Protein AF-A0A935AZI4-F1 (afdb_monomer_lite)

Foldseek 3Di:
DDWPQWDDDDPDTDGVDDDDPPDDDTDDDDDDDDDPPDFAKWKDKDFDDDDPPDDDDPQDDDDDDRPDDPVPDSHDGMDMDMDGHHDDDDDPPPPPPPPPPPPDDDDDDDDDDDDDDDDDDDDDDDPPDPPPDPPPPPPPPPVVVVVVVVVVVVVVVVVVVVVVD

Sequence (165 aa):
MSGTGY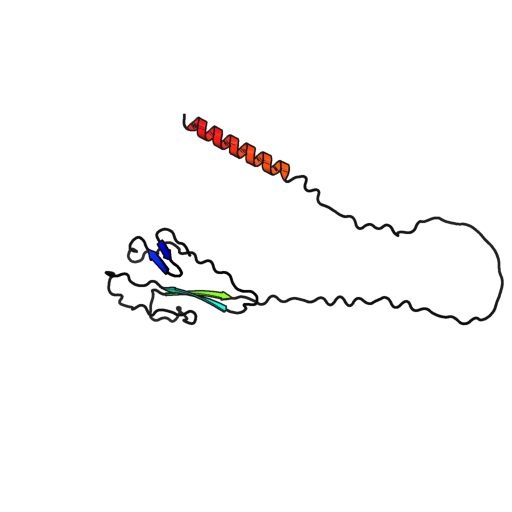ACAGVTCTASAGLASGADGAVISVTATVDVGVTGSLHNVAYVSPASGDWTETNLLAVPVTSTDTSTSSTNNDAQATLTVSPVEVTTTTTTTTTPTTSTTTTAPSRTENGGQSRKGDTASNSADRVLAFTGVASWPIAIVGLVLAALGALMLVARRRRRI

pLDDT: mean 73.72, std 22.51, range [28.91, 96.69]

Secondary structure (DSSP, 8-state):
-EETTEEEETTEEEESSPPPTTPPPPPEE---PPPTT--EEEEEEEE-PPPTTPPPPSS------TT--GGG-S-SSEEEEEEEE---------------------PPP-------------------------------SHHHHHHHHHHHHHHHHHHHHHT--

Radius of gyration: 37.77 Å; chains: 1; bounding box: 90×46×104 Å

Structure (mmCIF, N/CA/C/O backbone):
data_AF-A0A935AZI4-F1
#
_entry.id   AF-A0A935AZI4-F1
#
loop_
_atom_site.group_PDB
_atom_site.id
_atom_site.type_symbol
_atom_site.label_atom_id
_atom_site.label_alt_id
_atom_site.label_comp_id
_atom_site.label_asym_id
_atom_site.label_entity_id
_atom_site.label_seq_id
_atom_site.pdbx_PDB_ins_code
_atom_site.Cartn_x
_atom_site.Cartn_y
_atom_site.Cartn_z
_atom_site.occupancy
_atom_site.B_iso_or_equiv
_atom_site.auth_seq_id
_atom_site.auth_comp_id
_atom_site.auth_asym_id
_atom_site.auth_atom_id
_atom_site.pdbx_PDB_model_num
ATOM 1 N N . MET A 1 1 ? -8.481 -1.318 -3.407 1.00 91.00 1 MET A N 1
ATOM 2 C CA . MET A 1 1 ? -7.443 -0.321 -3.745 1.00 91.00 1 MET A CA 1
ATOM 3 C C . MET A 1 1 ? -7.545 0.033 -5.212 1.00 91.00 1 MET A C 1
ATOM 5 O O . MET A 1 1 ? -8.037 -0.784 -5.986 1.00 91.00 1 MET A O 1
ATOM 9 N N . SER A 1 2 ? -7.125 1.233 -5.584 1.00 94.81 2 SER A N 1
ATOM 10 C CA . SER A 1 2 ? -7.171 1.704 -6.970 1.00 94.81 2 SER A CA 1
ATOM 11 C C . SER A 1 2 ? -6.108 2.764 -7.206 1.00 94.81 2 SER A C 1
ATOM 13 O O . SER A 1 2 ? -5.859 3.579 -6.321 1.00 94.81 2 SER A O 1
ATOM 15 N N . GLY A 1 3 ? -5.546 2.805 -8.408 1.00 95.31 3 GLY A N 1
ATOM 16 C CA . GLY A 1 3 ? -4.636 3.858 -8.843 1.00 95.31 3 GLY A CA 1
ATOM 17 C C . GLY A 1 3 ? -4.647 3.960 -10.362 1.00 95.31 3 GLY A C 1
ATOM 18 O O . GLY A 1 3 ? -4.757 2.949 -11.058 1.00 95.31 3 GLY A O 1
ATOM 19 N N . THR A 1 4 ? -4.559 5.177 -10.891 1.00 96.19 4 THR A N 1
ATOM 20 C CA . THR A 1 4 ? -4.501 5.393 -12.342 1.00 96.19 4 THR A CA 1
ATOM 21 C C . THR A 1 4 ? -3.256 4.725 -12.915 1.00 96.19 4 THR A C 1
ATOM 23 O O . THR A 1 4 ? -2.160 4.936 -12.412 1.00 96.19 4 THR A O 1
ATOM 26 N N . GLY A 1 5 ? -3.415 3.930 -13.976 1.00 95.88 5 GLY A N 1
ATOM 27 C CA . GLY A 1 5 ? -2.298 3.210 -14.594 1.00 95.88 5 GLY A CA 1
ATOM 28 C C . GLY A 1 5 ? -1.889 1.924 -13.868 1.00 95.88 5 GLY A C 1
ATOM 29 O O . GLY A 1 5 ? -0.914 1.300 -14.281 1.00 95.88 5 GLY A O 1
ATOM 30 N N . TYR A 1 6 ? -2.636 1.487 -12.849 1.00 96.44 6 TYR A N 1
ATOM 31 C CA . TYR A 1 6 ? -2.403 0.220 -12.155 1.00 96.44 6 TYR A CA 1
ATOM 32 C C . TYR A 1 6 ? -3.527 -0.786 -12.402 1.00 96.44 6 TYR A C 1
ATOM 34 O O . TYR A 1 6 ? -4.710 -0.445 -12.359 1.00 96.44 6 TYR A O 1
ATOM 42 N N . ALA A 1 7 ? -3.150 -2.048 -12.585 1.00 96.62 7 ALA A N 1
ATOM 43 C CA . ALA A 1 7 ? -4.054 -3.183 -12.467 1.00 96.62 7 ALA A CA 1
ATOM 44 C C . ALA A 1 7 ? -3.982 -3.710 -11.029 1.00 96.62 7 ALA A C 1
ATOM 46 O O . ALA A 1 7 ? -2.959 -4.255 -10.618 1.00 96.62 7 ALA A O 1
ATOM 47 N N . CYS A 1 8 ? -5.049 -3.519 -10.254 1.00 96.69 8 CYS A N 1
ATOM 48 C CA . CYS A 1 8 ? -5.086 -3.916 -8.848 1.00 96.69 8 CYS A CA 1
ATOM 49 C C . CYS A 1 8 ? -5.932 -5.176 -8.631 1.00 96.69 8 CYS A C 1
ATOM 51 O O . CYS A 1 8 ? -7.089 -5.231 -9.049 1.00 96.69 8 CYS A O 1
ATOM 53 N N . ALA A 1 9 ? -5.368 -6.157 -7.928 1.00 95.75 9 ALA A N 1
ATOM 54 C CA . ALA A 1 9 ? -6.018 -7.395 -7.518 1.00 95.75 9 ALA A CA 1
ATOM 55 C C . ALA A 1 9 ? -5.719 -7.671 -6.035 1.00 95.75 9 ALA A C 1
ATOM 57 O O . ALA A 1 9 ? -4.566 -7.825 -5.634 1.00 95.75 9 ALA A O 1
ATOM 58 N N . GLY A 1 10 ? -6.766 -7.728 -5.205 1.00 92.69 10 GLY A N 1
ATOM 59 C CA . GLY A 1 10 ? -6.615 -7.900 -3.759 1.00 92.69 10 GLY A CA 1
ATOM 60 C C . GLY A 1 10 ? -5.794 -6.770 -3.132 1.00 92.69 10 GLY A C 1
ATOM 61 O O . GLY A 1 10 ? -6.207 -5.608 -3.184 1.00 92.69 10 GLY A O 1
ATOM 62 N N . VAL A 1 11 ? -4.646 -7.129 -2.546 1.00 92.06 11 VAL A N 1
ATOM 63 C CA . VAL A 1 11 ? -3.698 -6.193 -1.919 1.00 92.06 11 VAL A CA 1
ATOM 64 C C . VAL A 1 11 ? -2.510 -5.804 -2.810 1.00 92.06 11 VAL A C 1
ATOM 66 O O . VAL A 1 11 ? -1.585 -5.140 -2.352 1.00 92.06 11 VAL A O 1
ATOM 69 N N . THR A 1 12 ? -2.526 -6.203 -4.081 1.00 94.94 12 THR A N 1
ATOM 70 C CA . THR A 1 12 ? -1.428 -5.969 -5.023 1.00 94.94 12 THR A CA 1
ATOM 71 C C . THR A 1 12 ? -1.898 -5.094 -6.179 1.00 94.94 12 THR A C 1
ATOM 73 O O . THR A 1 12 ? -2.953 -5.340 -6.760 1.00 94.94 12 THR A O 1
ATOM 76 N N . CYS A 1 13 ? -1.100 -4.093 -6.548 1.00 95.94 13 CYS A N 1
ATOM 77 C CA . CYS A 1 13 ? -1.291 -3.280 -7.748 1.00 95.94 13 CYS A CA 1
ATOM 78 C C . CYS A 1 13 ? -0.050 -3.381 -8.637 1.00 95.94 13 CYS A C 1
ATOM 80 O O . CYS A 1 13 ? 1.054 -3.081 -8.191 1.00 95.94 13 CYS A O 1
ATOM 82 N N . THR A 1 14 ? -0.232 -3.755 -9.900 1.00 95.06 14 THR A N 1
ATOM 83 C CA . THR A 1 14 ? 0.845 -3.814 -10.896 1.00 95.06 14 THR A CA 1
ATOM 84 C C . THR A 1 14 ? 0.755 -2.603 -11.815 1.00 95.06 14 THR A C 1
ATOM 86 O O . THR A 1 14 ? -0.307 -2.332 -12.379 1.00 95.06 14 THR A O 1
ATOM 89 N N . ALA A 1 15 ? 1.853 -1.859 -11.959 1.00 94.06 15 ALA A N 1
ATOM 90 C CA . ALA A 1 15 ? 1.916 -0.731 -12.882 1.00 94.06 15 ALA A CA 1
ATOM 91 C C . ALA A 1 15 ? 1.815 -1.221 -14.334 1.00 94.06 15 ALA A C 1
ATOM 93 O O . ALA A 1 15 ? 2.441 -2.207 -14.715 1.00 94.06 15 ALA A O 1
ATOM 94 N N . SER A 1 16 ? 1.039 -0.520 -15.157 1.00 91.88 16 SER A N 1
ATOM 95 C CA . SER A 1 16 ? 0.864 -0.859 -16.580 1.00 91.88 16 SER A CA 1
ATOM 96 C C . SER A 1 16 ? 2.037 -0.389 -17.448 1.00 91.88 16 SER A C 1
ATOM 98 O O . SER A 1 16 ? 2.141 -0.773 -18.609 1.00 91.88 16 SER A O 1
ATOM 100 N N . ALA A 1 17 ? 2.898 0.470 -16.900 1.00 89.44 17 ALA A N 1
ATOM 101 C CA . ALA A 1 17 ? 4.092 0.999 -17.540 1.00 89.44 17 ALA A CA 1
ATOM 102 C C . ALA A 1 17 ? 5.237 1.059 -16.521 1.00 89.44 17 ALA A C 1
ATOM 104 O O . ALA A 1 17 ? 4.993 1.178 -15.319 1.00 89.44 17 ALA A O 1
ATOM 105 N N . GLY A 1 18 ? 6.476 0.991 -17.014 1.00 87.00 18 GLY A N 1
ATOM 106 C CA . GLY A 1 18 ? 7.667 1.132 -16.180 1.00 87.00 18 GLY A CA 1
ATOM 107 C C . GLY A 1 18 ? 7.768 2.527 -15.562 1.00 87.00 18 GLY A C 1
ATOM 108 O O . GLY A 1 18 ? 7.383 3.523 -16.181 1.00 87.00 18 GLY A O 1
ATOM 109 N N . LEU A 1 19 ? 8.300 2.590 -14.343 1.00 85.94 19 LEU A N 1
ATOM 110 C CA . LEU A 1 19 ? 8.561 3.843 -13.649 1.00 85.94 19 LEU A CA 1
ATOM 111 C C . LEU A 1 19 ? 9.936 4.377 -14.063 1.00 85.94 19 LEU A C 1
ATOM 113 O O . LEU A 1 19 ? 10.936 3.665 -13.998 1.00 85.94 19 LEU A O 1
ATOM 117 N N . ALA A 1 20 ? 9.991 5.627 -14.519 1.00 86.31 20 ALA A N 1
ATOM 118 C CA . ALA A 1 20 ? 11.260 6.254 -14.865 1.00 86.31 20 ALA A CA 1
ATOM 119 C C . ALA A 1 20 ? 12.120 6.477 -13.609 1.00 86.31 20 ALA A C 1
ATOM 121 O O . ALA A 1 20 ? 11.603 6.724 -12.522 1.00 86.31 20 ALA A O 1
ATOM 122 N N . SER A 1 21 ? 13.444 6.436 -13.772 1.00 83.94 21 SER A N 1
ATOM 123 C CA . SER A 1 21 ? 14.385 6.678 -12.673 1.00 83.94 21 SER A CA 1
ATOM 124 C C . SER A 1 21 ? 14.121 8.026 -11.995 1.00 83.94 21 SER A C 1
ATOM 126 O O . SER A 1 21 ? 14.111 9.061 -12.660 1.00 83.94 21 SER A O 1
ATOM 128 N N . GLY A 1 22 ? 13.958 8.010 -10.670 1.00 84.50 22 GLY A N 1
ATOM 129 C CA . GLY A 1 22 ? 13.731 9.206 -9.851 1.00 84.50 22 GLY A CA 1
ATOM 130 C C . GLY A 1 22 ? 12.345 9.843 -9.998 1.00 84.50 22 GLY A C 1
ATOM 131 O O . GLY A 1 22 ? 12.137 10.929 -9.465 1.00 84.50 22 GLY A O 1
ATOM 132 N N . ALA A 1 23 ? 11.419 9.207 -10.721 1.00 90.31 23 ALA A N 1
ATOM 133 C CA . ALA A 1 23 ? 10.038 9.659 -10.824 1.00 90.31 23 ALA A CA 1
ATOM 134 C C . ALA A 1 23 ? 9.148 8.956 -9.794 1.00 90.31 23 ALA A C 1
ATOM 136 O O . ALA A 1 23 ? 9.344 7.779 -9.493 1.00 90.31 23 ALA A O 1
ATOM 137 N N . ASP A 1 24 ? 8.122 9.663 -9.328 1.00 90.31 24 ASP A N 1
ATOM 138 C CA . ASP A 1 24 ? 7.074 9.078 -8.498 1.00 90.31 24 ASP A CA 1
ATOM 139 C C . ASP A 1 24 ? 6.051 8.329 -9.360 1.00 90.31 24 ASP A C 1
ATOM 141 O O . ASP A 1 24 ? 5.661 8.777 -10.446 1.00 90.31 24 ASP A O 1
ATOM 145 N N . GLY A 1 25 ? 5.589 7.181 -8.863 1.00 90.12 25 GLY A N 1
ATOM 146 C CA . GLY A 1 25 ? 4.443 6.479 -9.434 1.00 90.12 25 GLY A CA 1
ATOM 147 C C . GLY A 1 25 ? 3.141 7.254 -9.225 1.00 90.12 25 GLY A C 1
ATOM 148 O O . GLY A 1 25 ? 3.039 8.122 -8.357 1.00 90.12 25 GLY A O 1
ATOM 149 N N . ALA A 1 26 ? 2.107 6.929 -10.003 1.00 93.00 26 ALA A N 1
ATOM 150 C CA . ALA A 1 26 ? 0.785 7.491 -9.743 1.00 93.00 26 ALA A CA 1
ATOM 151 C C . ALA A 1 26 ? 0.242 6.997 -8.387 1.00 93.00 26 ALA A C 1
ATOM 153 O O . ALA A 1 26 ? 0.512 5.879 -7.951 1.00 93.00 26 ALA A O 1
ATOM 154 N N . VAL A 1 27 ? -0.542 7.839 -7.711 1.00 94.19 27 VAL A N 1
ATOM 155 C CA . VAL A 1 27 ? -1.040 7.542 -6.360 1.00 94.19 27 VAL A CA 1
ATOM 156 C C . VAL A 1 27 ? -1.952 6.311 -6.367 1.00 94.19 27 VAL A C 1
ATOM 158 O O . VAL A 1 27 ? -2.913 6.237 -7.138 1.00 94.19 27 VAL A O 1
ATOM 161 N N . ILE A 1 28 ? -1.690 5.378 -5.448 1.00 94.75 28 ILE A N 1
ATOM 162 C CA . ILE A 1 28 ? -2.578 4.258 -5.125 1.00 94.75 28 ILE A CA 1
ATOM 163 C C . ILE A 1 28 ? -3.371 4.616 -3.866 1.00 94.75 28 ILE A C 1
ATOM 165 O O . ILE A 1 28 ? -2.805 4.923 -2.820 1.00 94.75 28 ILE A O 1
ATOM 169 N N . SER A 1 29 ? -4.698 4.556 -3.952 1.00 94.19 29 SER A N 1
ATOM 170 C CA . SER A 1 29 ? -5.601 4.768 -2.821 1.00 94.19 29 SER A CA 1
ATOM 171 C C . SER A 1 29 ? -6.056 3.441 -2.218 1.00 94.19 29 SER A C 1
ATOM 173 O O . SER A 1 29 ? -6.557 2.548 -2.915 1.00 94.19 29 SER A O 1
ATOM 175 N N . VAL A 1 30 ? -5.922 3.335 -0.897 1.00 92.44 30 VAL A N 1
ATOM 176 C CA . VAL A 1 30 ? -6.429 2.229 -0.083 1.00 92.44 30 VAL A CA 1
ATOM 177 C C . VAL A 1 30 ? -7.543 2.763 0.808 1.00 92.44 30 VAL A C 1
ATOM 179 O O . VAL A 1 30 ? -7.393 3.790 1.462 1.00 92.44 30 VAL A O 1
ATOM 182 N N . THR A 1 31 ? -8.668 2.059 0.830 1.00 92.31 31 THR A N 1
ATOM 183 C CA . THR A 1 31 ? -9.778 2.332 1.743 1.00 92.31 31 THR A CA 1
ATOM 184 C C . THR A 1 31 ? -10.029 1.064 2.534 1.00 92.31 31 THR A C 1
ATOM 186 O O . THR A 1 31 ? -10.208 -0.000 1.941 1.00 92.31 31 THR A O 1
ATOM 189 N N . ALA A 1 32 ? -10.017 1.190 3.855 1.00 90.50 32 ALA A N 1
ATOM 190 C CA . ALA A 1 32 ? -10.279 0.110 4.790 1.00 90.50 32 ALA A CA 1
ATOM 191 C C . ALA A 1 32 ? -11.342 0.557 5.797 1.00 90.50 32 ALA A C 1
ATOM 193 O O . ALA A 1 32 ? -11.446 1.742 6.120 1.00 90.50 32 ALA A O 1
ATOM 194 N N . THR A 1 33 ? -12.124 -0.400 6.282 1.00 93.81 33 THR A N 1
ATOM 195 C CA . THR A 1 33 ? -13.065 -0.194 7.381 1.00 93.81 33 THR A CA 1
ATOM 196 C C . THR A 1 33 ? -12.387 -0.627 8.671 1.00 93.81 33 THR A C 1
ATOM 198 O O . THR A 1 33 ? -11.824 -1.715 8.733 1.00 93.81 33 THR A O 1
ATOM 201 N N . VAL A 1 34 ? -12.418 0.239 9.681 1.00 92.81 34 VAL A N 1
ATOM 202 C CA . VAL A 1 34 ? -11.951 -0.094 11.029 1.00 92.81 34 VAL A CA 1
ATOM 203 C C . VAL A 1 34 ? -13.120 -0.697 11.800 1.00 92.81 34 VAL A C 1
ATOM 205 O O . VAL A 1 34 ? -14.203 -0.110 11.827 1.00 92.81 34 VAL A O 1
ATOM 208 N N . ASP A 1 35 ? -12.902 -1.861 12.407 1.00 92.88 35 ASP A N 1
ATOM 209 C CA . ASP A 1 35 ? -13.929 -2.551 13.185 1.00 92.88 35 ASP A CA 1
ATOM 210 C C . ASP A 1 35 ? -14.288 -1.800 14.475 1.00 92.88 35 ASP A C 1
ATOM 212 O O . ASP A 1 35 ? -13.505 -1.026 15.036 1.00 92.88 35 ASP A O 1
ATOM 216 N N . VAL A 1 36 ? -15.504 -2.044 14.966 1.00 90.94 36 VAL A N 1
ATOM 217 C CA . VAL A 1 36 ? -15.996 -1.440 16.207 1.00 90.94 36 VAL A CA 1
ATOM 218 C C . VAL A 1 36 ? -15.114 -1.824 17.398 1.00 90.94 36 VAL A C 1
ATOM 220 O O . VAL A 1 36 ? -14.726 -2.978 17.561 1.00 90.94 36 VAL A O 1
ATOM 223 N N . GLY A 1 37 ? -14.817 -0.847 18.258 1.00 89.88 37 GLY A N 1
ATOM 224 C CA . GLY A 1 37 ? -14.040 -1.062 19.482 1.00 89.88 37 GLY A CA 1
ATOM 225 C C . GLY A 1 37 ? -12.525 -1.142 19.280 1.00 89.88 37 GLY A C 1
ATOM 226 O O . GLY A 1 37 ? -11.803 -1.272 20.265 1.00 89.88 37 GLY A O 1
ATOM 227 N N . VAL A 1 38 ? -12.026 -1.026 18.046 1.00 93.44 38 VAL A N 1
ATOM 228 C CA . VAL A 1 38 ? -10.589 -0.886 17.797 1.00 93.44 38 VAL A CA 1
ATOM 229 C C . VAL A 1 38 ? -10.095 0.436 18.386 1.00 93.44 38 VAL A C 1
ATOM 231 O O . VAL A 1 38 ? -10.633 1.503 18.100 1.00 93.44 38 VAL A O 1
ATOM 234 N N . THR A 1 39 ? -9.044 0.355 19.196 1.00 95.38 39 THR A N 1
ATOM 235 C CA . THR A 1 39 ? -8.332 1.499 19.778 1.00 95.38 39 THR A CA 1
ATOM 236 C C . THR A 1 39 ? -6.829 1.280 19.660 1.00 95.38 39 THR A C 1
ATOM 238 O O . THR A 1 39 ? -6.379 0.135 19.614 1.00 95.38 39 THR A O 1
ATOM 241 N N . GLY A 1 40 ? -6.046 2.355 19.679 1.00 94.25 40 GLY A N 1
ATOM 242 C CA . GLY A 1 40 ? -4.588 2.299 19.551 1.00 94.25 40 GLY A CA 1
ATOM 243 C C . GLY A 1 40 ? -4.107 2.549 18.122 1.00 94.25 40 GLY A C 1
ATOM 244 O O . GLY A 1 40 ? -4.801 3.188 17.332 1.00 94.25 40 GLY A O 1
ATOM 245 N N . SER A 1 41 ? -2.894 2.094 17.807 1.00 93.94 41 SER A N 1
ATOM 246 C CA . SER A 1 41 ? -2.243 2.347 16.517 1.00 93.94 41 SER A CA 1
ATOM 247 C C . SER A 1 41 ? -2.530 1.241 15.506 1.00 93.94 41 SER A C 1
ATOM 249 O O . SER A 1 41 ? -2.300 0.062 15.769 1.00 93.94 41 SER A O 1
ATOM 251 N N . LEU A 1 42 ? -2.981 1.640 14.323 1.00 93.69 42 LEU A N 1
ATOM 252 C CA . LEU A 1 42 ? -3.137 0.793 13.149 1.00 93.69 42 LEU A CA 1
ATOM 253 C C . LEU A 1 42 ? -2.048 1.145 12.139 1.00 93.69 42 LEU A C 1
ATOM 255 O O . LEU A 1 42 ? -1.832 2.321 11.846 1.00 93.69 42 LEU A O 1
ATOM 259 N N . HIS A 1 43 ? -1.394 0.127 11.590 1.00 93.75 43 HIS A N 1
ATOM 260 C CA . HIS A 1 43 ? -0.299 0.283 10.639 1.00 93.75 43 HIS A CA 1
ATOM 261 C C . HIS A 1 43 ? -0.722 -0.212 9.260 1.00 93.75 43 HIS A C 1
ATOM 263 O O . HIS A 1 43 ? -1.136 -1.362 9.104 1.00 93.75 43 HIS A O 1
ATOM 269 N N . ASN A 1 44 ? -0.593 0.653 8.258 1.00 93.12 44 ASN A N 1
ATOM 270 C CA . ASN A 1 44 ? -0.632 0.253 6.860 1.00 93.12 44 ASN A CA 1
ATOM 271 C C . ASN A 1 44 ? 0.793 0.295 6.313 1.00 93.12 44 ASN A C 1
ATOM 273 O O . ASN A 1 44 ? 1.417 1.355 6.315 1.00 93.12 44 ASN A O 1
ATOM 277 N N . VAL A 1 45 ? 1.284 -0.848 5.846 1.00 95.12 45 VAL A N 1
ATOM 278 C CA . VAL A 1 45 ? 2.606 -0.986 5.231 1.00 95.12 45 VAL A CA 1
ATOM 279 C C . VAL A 1 45 ? 2.439 -1.277 3.747 1.00 95.12 45 VAL A C 1
ATOM 281 O O . VAL A 1 45 ? 1.534 -2.010 3.344 1.00 95.12 45 VAL A O 1
ATOM 284 N N . ALA A 1 46 ? 3.303 -0.694 2.929 1.00 95.12 46 ALA A N 1
ATOM 285 C CA . ALA A 1 46 ? 3.355 -0.937 1.498 1.00 95.12 46 ALA A CA 1
ATOM 286 C C . ALA A 1 46 ? 4.811 -1.047 1.052 1.00 95.12 46 ALA A C 1
ATOM 288 O O . ALA A 1 46 ? 5.701 -0.452 1.655 1.00 95.12 46 AL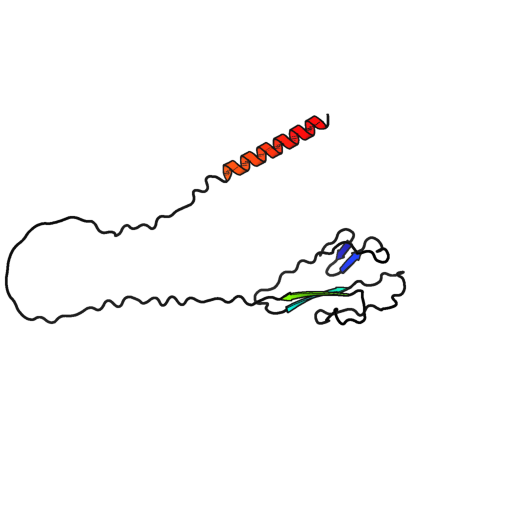A A O 1
ATOM 289 N N . TYR A 1 47 ? 5.039 -1.799 -0.018 1.00 95.06 47 TYR A N 1
ATOM 290 C CA . TYR A 1 47 ? 6.341 -1.898 -0.657 1.00 95.06 47 TYR A CA 1
ATOM 291 C C . TYR A 1 47 ? 6.185 -2.035 -2.171 1.00 95.06 47 TYR A C 1
ATOM 293 O O . TYR A 1 47 ? 5.121 -2.421 -2.669 1.00 95.06 47 TYR A O 1
ATOM 301 N N . VAL A 1 48 ? 7.253 -1.731 -2.899 1.00 92.88 48 VAL A N 1
ATOM 302 C CA . VAL A 1 48 ? 7.367 -1.945 -4.341 1.00 92.88 48 VAL A CA 1
ATOM 303 C C . VAL A 1 48 ? 8.306 -3.120 -4.569 1.00 92.88 48 VAL A C 1
ATOM 305 O O . VAL A 1 48 ? 9.461 -3.086 -4.163 1.00 92.88 48 VAL A O 1
ATOM 308 N N . SER A 1 49 ? 7.808 -4.179 -5.205 1.00 92.12 49 SER A N 1
ATOM 309 C CA . SER A 1 49 ? 8.646 -5.297 -5.641 1.00 92.12 49 SER A CA 1
ATOM 310 C C . SER A 1 49 ? 9.213 -5.047 -7.035 1.00 92.12 49 SER A C 1
ATOM 312 O O . SER A 1 49 ? 8.428 -4.671 -7.914 1.00 92.12 49 SER A O 1
ATOM 314 N N . PRO A 1 50 ? 10.497 -5.360 -7.280 1.00 88.69 50 PRO A N 1
ATOM 315 C CA . PRO A 1 50 ? 11.051 -5.394 -8.628 1.00 88.69 50 PRO A CA 1
ATOM 316 C C . PRO A 1 50 ? 10.244 -6.309 -9.550 1.00 88.69 50 PRO A C 1
ATOM 318 O O . PRO A 1 50 ? 9.829 -7.409 -9.163 1.00 88.69 50 PRO A O 1
ATOM 321 N N . ALA A 1 51 ? 10.041 -5.869 -10.784 1.00 88.00 51 ALA A N 1
ATOM 322 C CA . ALA A 1 51 ? 9.526 -6.701 -11.854 1.00 88.00 51 ALA A CA 1
ATOM 323 C C . ALA A 1 51 ? 10.636 -7.587 -12.443 1.00 88.00 51 ALA A C 1
ATOM 325 O O . ALA A 1 51 ? 11.836 -7.354 -12.285 1.00 88.00 51 ALA A O 1
ATOM 326 N N . SER A 1 52 ? 10.234 -8.628 -13.173 1.00 87.00 52 SER A N 1
ATOM 327 C CA . SER A 1 52 ? 11.191 -9.415 -13.950 1.00 87.00 52 SER A CA 1
ATOM 328 C C . SER A 1 52 ? 11.825 -8.544 -15.038 1.00 87.00 52 SER A C 1
ATOM 330 O O . SER A 1 52 ? 11.113 -7.918 -15.820 1.00 87.00 52 SER A O 1
ATOM 332 N N . GLY A 1 53 ? 13.157 -8.534 -15.097 1.00 85.69 53 GLY A N 1
ATOM 333 C CA . GLY A 1 53 ? 13.912 -7.719 -16.050 1.00 85.69 53 GLY A CA 1
ATOM 334 C C . GLY A 1 53 ? 14.234 -6.306 -15.561 1.00 85.69 53 GLY A C 1
ATOM 335 O O . GLY A 1 53 ? 14.911 -5.580 -16.289 1.00 85.69 53 GLY A O 1
ATOM 336 N N . ASP A 1 54 ? 13.814 -5.934 -14.347 1.00 87.81 54 ASP A N 1
ATOM 337 C CA . ASP A 1 54 ? 14.318 -4.728 -13.696 1.00 87.81 54 ASP A CA 1
ATOM 338 C C . ASP A 1 54 ? 15.815 -4.855 -13.391 1.00 87.81 54 ASP A C 1
ATOM 340 O O . ASP A 1 54 ? 16.384 -5.948 -13.289 1.00 87.81 54 ASP A O 1
ATOM 344 N N . TRP A 1 55 ? 16.463 -3.701 -13.245 1.00 87.19 55 TRP A N 1
ATOM 345 C CA . TRP A 1 55 ? 17.851 -3.636 -12.812 1.00 87.19 55 TRP A CA 1
ATOM 346 C C . TRP A 1 55 ? 17.997 -4.215 -11.408 1.00 87.19 55 TRP A C 1
ATOM 348 O O . TRP A 1 55 ? 17.151 -3.996 -10.544 1.00 87.19 55 TRP A O 1
ATOM 358 N N . THR A 1 56 ? 19.104 -4.919 -11.167 1.00 88.94 56 THR A N 1
ATOM 359 C CA . THR A 1 56 ? 19.428 -5.419 -9.830 1.00 88.94 56 THR A CA 1
ATOM 360 C C . THR A 1 56 ? 19.509 -4.253 -8.850 1.00 88.94 56 THR A C 1
ATOM 362 O O . THR A 1 56 ? 20.370 -3.382 -8.986 1.00 88.94 56 THR A O 1
ATOM 365 N N . GLU A 1 57 ? 18.630 -4.251 -7.851 1.00 87.75 57 GLU A N 1
ATOM 366 C CA . GLU A 1 57 ? 18.674 -3.272 -6.771 1.00 87.75 57 GLU A CA 1
ATOM 367 C C . GLU A 1 57 ? 19.971 -3.437 -5.964 1.00 87.75 57 GLU A C 1
ATOM 369 O O . GLU A 1 57 ? 20.323 -4.536 -5.534 1.00 87.75 57 GLU A O 1
ATOM 374 N N . THR A 1 58 ? 20.678 -2.332 -5.714 1.00 89.31 58 THR A N 1
ATOM 375 C CA . THR A 1 58 ? 21.819 -2.320 -4.780 1.00 89.31 58 THR A CA 1
ATOM 376 C C . THR A 1 58 ? 21.356 -2.544 -3.341 1.00 89.31 58 THR A C 1
ATOM 378 O O . THR A 1 58 ? 22.081 -3.113 -2.529 1.00 89.31 58 THR A O 1
ATOM 381 N N . ASN A 1 59 ? 20.145 -2.081 -3.029 1.00 88.75 59 ASN A N 1
ATOM 382 C CA . ASN A 1 59 ? 19.517 -2.204 -1.728 1.00 88.75 59 ASN A CA 1
ATOM 383 C C . ASN A 1 59 ? 18.286 -3.102 -1.850 1.00 88.75 59 ASN A C 1
ATOM 385 O O . ASN A 1 59 ? 17.235 -2.648 -2.286 1.00 88.75 59 ASN A O 1
ATOM 389 N N . LEU A 1 60 ? 18.452 -4.385 -1.531 1.00 91.69 60 LEU A N 1
ATOM 390 C CA . LEU A 1 60 ? 17.424 -5.393 -1.773 1.00 91.69 60 LEU A CA 1
ATOM 391 C C . LEU A 1 60 ? 16.163 -5.132 -0.942 1.00 91.69 60 LEU A C 1
ATOM 393 O O . LEU A 1 60 ? 16.240 -4.792 0.241 1.00 91.69 60 LEU A O 1
ATOM 397 N N . LEU A 1 61 ? 15.002 -5.373 -1.551 1.00 93.19 61 LEU A N 1
ATOM 398 C CA . LEU A 1 61 ? 13.722 -5.424 -0.848 1.00 93.19 61 LEU A CA 1
ATOM 399 C C . LEU A 1 61 ? 13.750 -6.432 0.315 1.00 93.19 61 LEU A C 1
ATOM 401 O O . LEU A 1 61 ? 13.896 -7.640 0.111 1.00 93.19 61 LEU A O 1
ATOM 405 N N . ALA A 1 62 ? 13.494 -5.940 1.525 1.00 93.62 62 ALA A N 1
ATOM 406 C CA . ALA A 1 62 ? 13.069 -6.752 2.658 1.00 93.62 62 ALA A CA 1
ATOM 407 C C . ALA A 1 62 ? 11.556 -6.572 2.830 1.00 93.62 62 ALA A C 1
ATOM 409 O O . ALA A 1 62 ? 11.105 -5.487 3.174 1.00 93.62 62 ALA A O 1
ATOM 410 N N . VAL A 1 63 ? 10.765 -7.615 2.562 1.00 94.56 63 VAL A N 1
ATOM 411 C CA . VAL A 1 63 ? 9.296 -7.505 2.562 1.00 94.56 63 VAL A CA 1
ATOM 412 C C . VAL A 1 63 ? 8.777 -7.221 3.983 1.00 94.56 63 VAL A C 1
ATOM 414 O O . VAL A 1 63 ? 8.953 -8.073 4.861 1.00 94.56 63 VAL A O 1
ATOM 417 N N . PRO A 1 64 ? 8.125 -6.068 4.229 1.00 95.31 64 PRO A N 1
ATOM 418 C CA . PRO A 1 64 ? 7.604 -5.728 5.546 1.00 95.31 64 PRO A CA 1
ATOM 419 C C . PRO A 1 64 ? 6.333 -6.518 5.878 1.00 95.31 64 PRO A C 1
ATOM 421 O O . PRO A 1 64 ? 5.539 -6.878 5.006 1.00 95.31 64 PRO A O 1
ATOM 424 N N . VAL A 1 65 ? 6.108 -6.732 7.173 1.00 93.38 65 VAL A N 1
ATOM 425 C CA . VAL A 1 65 ? 4.822 -7.168 7.736 1.00 93.38 65 VAL A CA 1
ATOM 426 C C . VAL A 1 65 ? 4.166 -5.998 8.471 1.00 93.38 65 VAL A C 1
ATOM 428 O O . VAL A 1 65 ? 4.784 -4.957 8.671 1.00 93.38 65 VAL A O 1
ATOM 431 N N . THR A 1 66 ? 2.921 -6.147 8.925 1.00 91.69 66 THR A N 1
ATOM 432 C CA . THR A 1 66 ? 2.173 -5.062 9.596 1.00 91.69 66 THR A CA 1
ATOM 433 C C . THR A 1 66 ? 2.793 -4.578 10.912 1.00 91.69 66 THR A C 1
ATOM 435 O O . THR A 1 66 ? 2.367 -3.555 11.435 1.00 91.69 66 THR A O 1
ATOM 438 N N . SER A 1 67 ? 3.772 -5.300 11.463 1.00 92.06 67 SER A N 1
ATOM 439 C CA . SER A 1 67 ? 4.548 -4.895 12.642 1.00 92.06 67 SER A CA 1
ATOM 440 C C . SER A 1 67 ? 5.928 -4.310 12.311 1.00 92.06 67 SER A C 1
ATOM 442 O O . SER A 1 67 ? 6.679 -3.999 13.233 1.00 92.06 67 SER A O 1
ATOM 444 N N . THR A 1 68 ? 6.310 -4.222 11.034 1.00 94.69 68 THR A N 1
ATOM 445 C CA . THR A 1 68 ? 7.600 -3.661 10.612 1.00 94.69 68 THR A CA 1
ATOM 446 C C . THR A 1 68 ? 7.560 -2.138 10.679 1.00 94.69 68 THR A C 1
ATOM 448 O O . THR A 1 68 ? 6.669 -1.534 10.094 1.00 94.69 68 THR A O 1
ATOM 451 N N . ASP A 1 69 ? 8.554 -1.525 11.332 1.00 95.00 69 ASP A N 1
ATOM 452 C CA . ASP A 1 69 ? 8.796 -0.081 11.2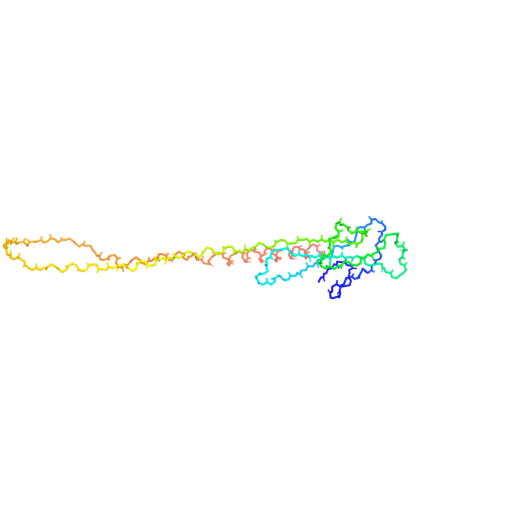66 1.00 95.00 69 ASP A CA 1
ATOM 453 C C . ASP A 1 69 ? 9.671 0.257 10.051 1.00 95.00 69 ASP A C 1
ATOM 455 O O . ASP A 1 69 ? 10.903 0.163 10.106 1.00 95.00 69 ASP A O 1
ATOM 459 N N . THR A 1 70 ? 9.038 0.669 8.951 1.00 95.62 70 THR A N 1
ATOM 460 C CA . THR A 1 70 ? 9.751 0.956 7.693 1.00 95.62 70 THR A CA 1
ATOM 461 C C . THR A 1 70 ? 10.622 2.213 7.768 1.00 95.62 70 THR A C 1
ATOM 463 O O . THR A 1 70 ? 11.426 2.446 6.878 1.00 95.62 70 THR A O 1
ATOM 466 N N . SER A 1 71 ? 10.523 3.036 8.821 1.00 93.69 71 SER A N 1
ATOM 467 C CA . SER A 1 71 ? 11.445 4.173 8.999 1.00 93.69 71 SER A CA 1
ATOM 468 C C . SER A 1 71 ? 12.861 3.739 9.394 1.00 93.69 71 SER A C 1
ATOM 470 O O . SER A 1 71 ? 13.805 4.526 9.318 1.00 93.69 71 SER A O 1
ATOM 472 N N . THR A 1 72 ? 13.001 2.478 9.804 1.00 93.50 72 THR A N 1
ATOM 473 C CA . THR A 1 72 ? 14.260 1.857 10.224 1.00 93.50 72 THR A CA 1
ATOM 474 C C . THR A 1 72 ? 14.701 0.735 9.286 1.00 93.50 72 THR A C 1
ATOM 476 O O . THR A 1 72 ? 15.700 0.066 9.564 1.00 93.50 72 THR A O 1
ATOM 479 N N . SER A 1 73 ? 13.957 0.496 8.198 1.00 90.62 73 SER A N 1
ATOM 480 C CA . 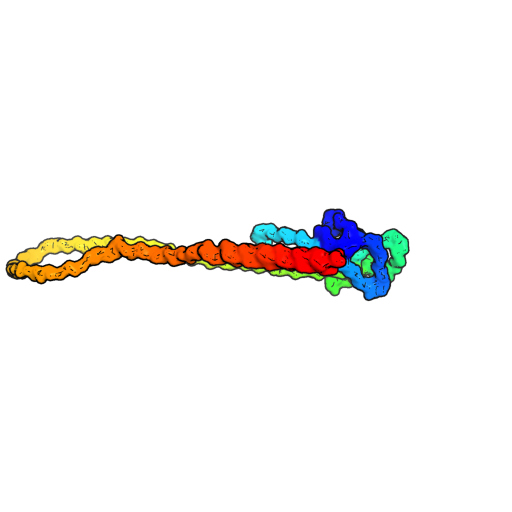SER A 1 73 ? 14.281 -0.562 7.247 1.00 90.62 73 SER A CA 1
ATOM 481 C C . SER A 1 73 ? 15.618 -0.263 6.567 1.00 90.62 73 SER A C 1
ATOM 483 O O . SER A 1 73 ? 16.026 0.884 6.378 1.00 90.62 73 SER A O 1
ATOM 485 N N . SER A 1 74 ? 16.344 -1.325 6.215 1.00 89.88 74 SER A N 1
ATOM 486 C CA . SER A 1 74 ? 17.555 -1.173 5.414 1.00 89.88 74 SER A CA 1
ATOM 487 C C . SER A 1 74 ? 17.238 -0.873 3.956 1.00 89.88 74 SER A C 1
ATOM 489 O O . SER A 1 74 ? 18.143 -0.418 3.274 1.00 89.88 74 SER A O 1
ATOM 491 N N . THR A 1 75 ? 16.009 -1.137 3.492 1.00 92.62 75 THR A N 1
ATOM 492 C CA . THR A 1 75 ? 15.558 -0.960 2.105 1.00 92.62 75 THR A CA 1
ATOM 493 C C . THR A 1 75 ? 14.946 0.426 1.871 1.00 92.62 75 THR A C 1
ATOM 495 O O . THR A 1 75 ? 14.743 1.180 2.812 1.00 92.62 75 THR A O 1
ATOM 498 N N . ASN A 1 76 ? 14.726 0.816 0.615 1.00 90.94 76 ASN A N 1
ATOM 499 C CA . ASN A 1 76 ? 14.180 2.137 0.256 1.00 90.94 76 ASN A CA 1
ATOM 500 C C . ASN A 1 76 ? 12.916 2.065 -0.613 1.00 90.94 76 ASN A C 1
ATOM 502 O O . ASN A 1 76 ? 12.466 3.084 -1.137 1.00 90.94 76 ASN A O 1
ATOM 506 N N . ASN A 1 77 ? 12.375 0.866 -0.797 1.00 92.31 77 ASN A N 1
ATOM 507 C CA . ASN A 1 77 ? 11.179 0.595 -1.584 1.00 92.31 77 ASN A CA 1
ATOM 508 C C . ASN A 1 77 ? 9.984 0.209 -0.699 1.00 92.31 77 ASN A C 1
ATOM 510 O O . ASN A 1 77 ? 8.993 -0.304 -1.216 1.00 92.31 77 ASN A O 1
ATOM 514 N N . ASP A 1 78 ? 10.049 0.481 0.607 1.00 95.12 78 ASP A N 1
ATOM 515 C CA . ASP A 1 78 ? 8.950 0.332 1.551 1.00 95.12 78 ASP A CA 1
ATOM 516 C C . ASP A 1 78 ? 8.560 1.661 2.214 1.00 95.12 78 ASP A C 1
ATOM 518 O O . ASP A 1 78 ? 9.311 2.635 2.269 1.00 95.12 78 ASP A O 1
ATOM 522 N N . ALA A 1 79 ? 7.313 1.723 2.667 1.00 95.19 79 ALA A N 1
ATOM 523 C CA . ALA A 1 79 ? 6.778 2.856 3.400 1.00 95.19 79 ALA A CA 1
ATOM 524 C C . ALA A 1 79 ? 5.640 2.403 4.314 1.00 95.19 79 ALA A C 1
ATOM 526 O O . ALA A 1 79 ? 4.949 1.413 4.052 1.00 95.19 79 ALA A O 1
ATOM 527 N N . GLN A 1 80 ? 5.399 3.184 5.363 1.00 95.75 80 GLN A N 1
ATOM 528 C CA . GLN A 1 80 ? 4.310 2.954 6.298 1.00 95.75 80 GLN A CA 1
ATOM 529 C C . GLN A 1 80 ? 3.522 4.228 6.570 1.00 95.75 80 GLN A C 1
ATOM 531 O O . GLN A 1 80 ? 4.042 5.344 6.497 1.00 95.75 80 GLN A O 1
ATOM 536 N N . ALA A 1 81 ? 2.266 4.040 6.955 1.00 94.69 81 ALA A N 1
ATOM 537 C CA . ALA A 1 81 ? 1.430 5.069 7.542 1.00 94.69 81 ALA A CA 1
ATOM 538 C C . ALA A 1 81 ? 0.752 4.520 8.800 1.00 94.69 81 ALA A C 1
ATOM 540 O O . ALA A 1 81 ? 0.254 3.391 8.807 1.00 94.69 81 ALA A O 1
ATOM 541 N N . THR A 1 82 ? 0.705 5.343 9.845 1.00 94.25 82 THR A N 1
ATOM 542 C CA . THR A 1 82 ? 0.088 4.997 11.129 1.00 94.25 82 THR A CA 1
ATOM 543 C C . THR A 1 82 ? -1.184 5.808 11.333 1.00 94.25 82 THR A C 1
ATOM 545 O O . THR A 1 82 ? -1.188 7.026 11.154 1.00 94.25 82 THR A O 1
ATOM 548 N N . LEU A 1 83 ? -2.256 5.135 11.742 1.00 93.25 83 LEU A N 1
ATOM 549 C CA . LEU A 1 83 ? -3.511 5.739 12.175 1.00 93.25 83 LEU A CA 1
ATOM 550 C C . LEU A 1 83 ? -3.710 5.464 13.667 1.00 93.25 83 LEU A C 1
ATOM 552 O O . LEU A 1 83 ? -3.830 4.310 14.068 1.00 93.25 83 LEU A O 1
ATOM 556 N N . THR A 1 84 ? -3.792 6.515 14.479 1.00 95.12 84 THR A N 1
ATOM 557 C CA . THR A 1 84 ? -4.120 6.393 15.906 1.00 95.12 84 THR A CA 1
ATOM 558 C C . THR A 1 84 ? -5.623 6.535 16.112 1.00 95.12 84 THR A C 1
ATOM 560 O O . THR A 1 84 ? -6.207 7.557 15.748 1.00 95.12 84 THR A O 1
ATOM 563 N N . VAL A 1 85 ? -6.246 5.528 16.722 1.00 94.44 85 VAL A N 1
ATOM 564 C CA . VAL A 1 85 ? -7.674 5.508 17.057 1.00 94.44 85 VAL A CA 1
ATOM 565 C C . VAL A 1 85 ? -7.844 5.694 18.560 1.00 94.44 85 VAL A C 1
ATOM 567 O O . VAL A 1 85 ? -7.478 4.826 19.356 1.00 94.44 85 VAL A O 1
ATOM 570 N N . SER A 1 86 ? -8.397 6.838 18.952 1.00 92.81 86 SER A N 1
ATOM 571 C CA . SER A 1 86 ? -8.695 7.131 20.354 1.00 92.81 86 SER A CA 1
ATOM 572 C C . SER A 1 86 ? -10.009 6.475 20.791 1.00 92.81 86 SER A C 1
ATOM 574 O O . SER A 1 86 ? -10.961 6.452 20.006 1.00 92.81 86 SER A O 1
ATOM 576 N N . PRO A 1 87 ? -10.103 5.991 22.043 1.00 88.00 87 PRO A N 1
ATOM 577 C CA . PRO A 1 87 ? -11.373 5.577 22.624 1.00 88.00 87 PRO A CA 1
ATOM 578 C C . PRO A 1 87 ? -12.391 6.721 22.613 1.00 88.00 87 PRO A C 1
ATOM 580 O O . PRO A 1 87 ? -12.039 7.892 22.775 1.00 88.00 87 PRO A O 1
ATOM 583 N N . VAL A 1 88 ? -13.668 6.372 22.461 1.00 84.56 88 VAL A N 1
ATOM 584 C CA . VAL A 1 88 ? -14.769 7.310 22.693 1.00 84.56 88 VAL A CA 1
ATOM 585 C C . VAL A 1 88 ? -15.105 7.287 24.180 1.00 84.56 88 VAL A C 1
ATOM 587 O O . VAL A 1 88 ? -15.573 6.276 24.698 1.00 84.56 88 VAL A O 1
ATOM 590 N N . GLU A 1 89 ? -14.902 8.412 24.859 1.00 81.81 89 GLU A N 1
ATOM 591 C CA . GLU A 1 89 ? -15.346 8.595 26.240 1.00 81.81 89 GLU A CA 1
ATOM 592 C C . GLU A 1 89 ? -16.866 8.811 26.266 1.00 81.81 89 GLU A C 1
ATOM 594 O O . GLU A 1 89 ? -17.372 9.867 25.877 1.00 81.81 89 GLU A O 1
ATOM 599 N N . VAL A 1 90 ? -17.621 7.813 26.726 1.00 78.31 90 VAL A N 1
ATOM 600 C CA . VAL A 1 90 ? -19.063 7.954 26.966 1.00 78.31 90 VAL A CA 1
ATOM 601 C C . VAL A 1 90 ? -19.301 8.452 28.389 1.00 78.31 90 VAL A C 1
ATOM 603 O O . VAL A 1 90 ? -19.292 7.689 29.353 1.00 78.31 90 VAL A O 1
ATOM 606 N N . THR A 1 91 ? -19.548 9.755 28.544 1.00 66.06 91 THR A N 1
ATOM 607 C CA . THR A 1 91 ? -20.048 10.281 29.821 1.00 66.06 91 THR A CA 1
ATOM 608 C C . THR A 1 91 ? -21.489 9.820 30.002 1.00 66.06 91 THR A C 1
ATOM 610 O O . THR A 1 91 ? -22.419 10.371 29.414 1.00 66.06 91 THR A O 1
ATOM 613 N N . THR A 1 92 ? -21.683 8.788 30.818 1.00 61.16 92 THR A N 1
ATOM 614 C CA . THR A 1 92 ? -23.023 8.406 31.261 1.00 61.16 92 THR A CA 1
ATOM 615 C C . THR A 1 92 ? -23.464 9.436 32.293 1.00 61.16 92 THR A C 1
ATOM 617 O O . THR A 1 92 ? -23.073 9.367 33.457 1.00 61.16 92 THR A O 1
ATOM 620 N N . THR A 1 93 ? -24.248 10.431 31.877 1.00 50.34 93 THR A N 1
ATOM 621 C CA . THR A 1 93 ? -24.948 11.295 32.829 1.00 50.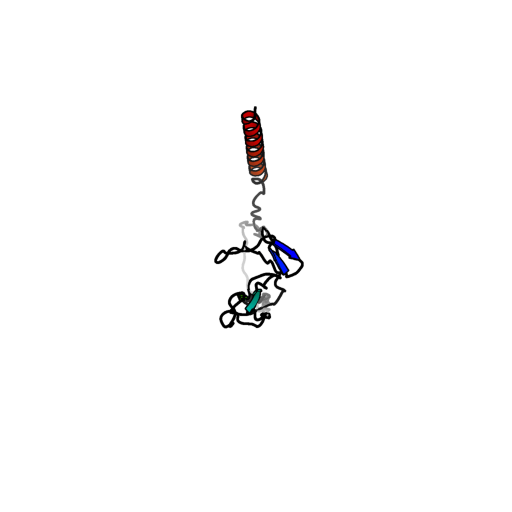34 93 THR A CA 1
ATOM 622 C C . THR A 1 93 ? -26.002 10.440 33.515 1.00 50.34 93 THR A C 1
ATOM 624 O O . THR A 1 93 ? -27.085 10.221 32.975 1.00 50.34 93 THR A O 1
ATOM 627 N N . THR A 1 94 ? -25.687 9.924 34.701 1.00 50.59 94 THR A N 1
ATOM 628 C CA . THR A 1 94 ? -26.690 9.341 35.587 1.00 50.59 94 THR A CA 1
ATOM 629 C C . THR A 1 94 ? -27.654 10.458 35.973 1.00 50.59 94 THR A C 1
ATOM 631 O O . THR A 1 94 ? -27.402 11.222 36.903 1.00 50.59 94 THR A O 1
ATOM 634 N N . THR A 1 95 ? -28.758 10.600 35.241 1.00 47.09 95 THR A N 1
ATOM 635 C CA . THR A 1 95 ? -29.904 11.365 35.723 1.00 47.09 95 THR A CA 1
ATOM 636 C C . THR A 1 95 ? -30.488 10.576 36.884 1.00 47.09 95 THR A C 1
ATOM 638 O O . THR A 1 95 ? -31.314 9.682 36.698 1.00 47.09 95 THR A O 1
ATOM 641 N N . THR A 1 96 ? -30.027 10.878 38.096 1.00 44.50 96 THR A N 1
ATOM 642 C CA . THR A 1 96 ? -30.709 10.473 39.320 1.00 44.50 96 THR A CA 1
ATOM 643 C C . THR A 1 96 ? -32.102 11.087 39.261 1.00 44.50 96 THR A C 1
ATOM 645 O O . THR A 1 96 ? -32.287 12.266 39.553 1.00 44.50 96 THR A O 1
ATOM 648 N N . THR A 1 97 ? -33.082 10.306 38.811 1.00 48.53 97 THR A N 1
ATOM 649 C CA . THR A 1 97 ? -34.490 10.673 38.923 1.00 48.53 97 THR A CA 1
ATOM 650 C C . THR A 1 97 ? -34.819 10.599 40.405 1.00 48.53 97 THR A C 1
ATOM 652 O O . THR A 1 97 ? -35.072 9.524 40.945 1.00 48.53 97 THR A O 1
ATOM 655 N N . THR A 1 98 ? -34.745 11.731 41.098 1.00 44.75 98 THR A N 1
ATOM 656 C CA . THR A 1 98 ? -35.359 11.870 42.411 1.00 44.75 98 THR A CA 1
ATOM 657 C C . THR A 1 98 ? -36.868 11.823 42.206 1.00 44.75 98 THR A C 1
ATOM 659 O O . THR A 1 98 ? -37.493 12.804 41.812 1.00 44.75 98 THR A O 1
ATOM 662 N N . THR A 1 99 ? -37.469 10.659 42.453 1.00 52.69 99 THR A N 1
ATOM 663 C CA . THR A 1 99 ? -38.911 10.565 42.691 1.00 52.69 99 THR A CA 1
ATOM 664 C C . THR A 1 99 ? -39.252 11.562 43.803 1.00 52.69 99 THR A C 1
ATOM 666 O O . THR A 1 99 ? -38.653 11.471 44.878 1.00 52.69 99 THR A O 1
ATOM 669 N N . PRO A 1 100 ? -40.154 12.536 43.591 1.00 44.41 100 PRO A N 1
ATOM 670 C CA . PRO A 1 100 ? -40.537 13.445 44.656 1.00 44.41 100 PRO A CA 1
ATOM 671 C C . PRO A 1 100 ? -41.284 12.635 45.716 1.00 44.41 100 PRO A C 1
ATOM 673 O O . PRO A 1 100 ? -42.399 12.169 45.489 1.00 44.41 100 PRO A O 1
ATOM 676 N N . THR A 1 101 ? -40.664 12.441 46.879 1.00 44.16 101 THR A N 1
ATOM 677 C CA . THR A 1 101 ? -41.351 11.905 48.053 1.00 44.16 101 THR A CA 1
ATOM 678 C C . THR A 1 101 ? -42.394 12.929 48.484 1.00 44.16 101 THR A C 1
ATOM 680 O O . THR A 1 101 ? -42.066 13.974 49.044 1.00 44.16 101 THR A O 1
ATOM 683 N N . THR A 1 102 ? -43.665 12.645 48.204 1.00 43.28 102 THR A N 1
ATOM 684 C CA . THR A 1 102 ? -44.795 13.356 48.800 1.00 43.28 102 THR A CA 1
ATOM 685 C C . THR A 1 102 ? -44.795 13.083 50.305 1.00 43.28 102 THR A C 1
ATOM 687 O O . THR A 1 102 ? -45.300 12.062 50.769 1.00 43.28 102 THR A O 1
ATOM 690 N N . SER A 1 103 ? -44.206 13.991 51.082 1.00 37.47 103 SER A N 1
ATOM 691 C CA . SER A 1 103 ? -44.341 14.001 52.539 1.00 37.47 103 SER A CA 1
ATOM 692 C C . SER A 1 103 ? -45.795 14.297 52.900 1.00 37.47 103 SER A C 1
ATOM 694 O O . SER A 1 103 ? -46.253 15.433 52.800 1.00 37.47 103 SER A O 1
ATOM 696 N N . THR A 1 104 ? -46.533 13.265 53.306 1.00 36.53 104 THR A N 1
ATOM 697 C CA . THR A 1 104 ? -47.870 13.428 53.885 1.00 36.53 104 THR A CA 1
ATOM 698 C C . THR A 1 104 ? -47.698 13.703 55.375 1.00 36.53 104 THR A C 1
ATOM 700 O O . THR A 1 104 ? -47.414 12.794 56.153 1.00 36.53 104 THR A O 1
ATOM 703 N N . THR A 1 105 ? -47.825 14.966 55.778 1.00 36.12 105 THR A N 1
ATOM 704 C CA . THR A 1 105 ? -47.898 15.348 57.193 1.00 36.12 105 THR A CA 1
ATOM 705 C C . THR A 1 105 ? -49.299 15.028 57.712 1.00 36.12 105 THR A C 1
ATOM 707 O O . THR A 1 105 ? -50.252 15.753 57.436 1.00 36.12 105 THR A O 1
ATOM 710 N N . THR A 1 106 ? -49.432 13.934 58.462 1.00 36.81 106 THR A N 1
ATOM 711 C CA . THR A 1 106 ? -50.642 13.622 59.235 1.00 36.81 106 THR A CA 1
ATOM 712 C C . THR A 1 106 ? -50.618 14.419 60.538 1.00 36.81 106 THR A C 1
ATOM 714 O O . THR A 1 106 ? -49.918 14.058 61.483 1.00 36.81 106 THR A O 1
ATOM 717 N N . THR A 1 107 ? -51.381 15.510 60.597 1.00 34.50 107 THR A N 1
ATOM 718 C CA . THR A 1 107 ? -51.609 16.287 61.825 1.00 34.50 107 THR A CA 1
ATOM 719 C C . THR A 1 107 ? -52.792 15.692 62.597 1.00 34.50 107 THR A C 1
ATOM 721 O O . THR A 1 107 ? -53.909 15.638 62.085 1.00 34.50 107 THR A O 1
ATOM 724 N N . ALA A 1 108 ? -52.546 15.233 63.828 1.00 41.34 108 ALA A N 1
ATOM 725 C CA . ALA A 1 108 ? -53.572 14.822 64.792 1.00 41.34 108 ALA A CA 1
ATOM 726 C C . ALA A 1 108 ? -54.401 16.035 65.286 1.00 41.34 108 ALA A C 1
ATOM 728 O O . ALA A 1 108 ? -53.886 17.155 65.280 1.00 41.34 108 ALA A O 1
ATOM 729 N N . PRO A 1 109 ? -55.669 15.864 65.714 1.00 43.41 109 PRO A N 1
ATOM 730 C CA . PRO A 1 109 ? -56.572 16.989 65.921 1.00 43.41 109 PRO A CA 1
ATOM 731 C C . PRO A 1 109 ? -56.416 17.613 67.313 1.00 43.41 109 PRO A C 1
ATOM 733 O O . PRO A 1 109 ? -56.462 16.919 68.328 1.00 43.41 109 PRO A O 1
ATOM 736 N N . SER A 1 110 ? -56.371 18.944 67.372 1.00 30.16 110 SER A N 1
ATOM 737 C CA . SER A 1 110 ? -56.723 19.704 68.574 1.00 30.16 110 SER A CA 1
ATOM 738 C C . SER A 1 110 ? -57.535 20.960 68.224 1.00 30.16 110 SER A C 1
ATOM 740 O O . SER A 1 110 ? -57.029 21.956 67.728 1.00 30.16 110 SER A O 1
ATOM 742 N N . ARG A 1 111 ? -58.840 20.837 68.501 1.00 30.94 111 ARG A N 1
ATOM 743 C CA . ARG A 1 111 ? -59.768 21.816 69.102 1.00 30.94 111 ARG A CA 1
ATOM 744 C C . ARG A 1 111 ? -59.820 23.263 68.550 1.00 30.94 111 ARG A C 1
ATOM 746 O O . ARG A 1 111 ? -59.013 24.106 68.906 1.00 30.94 111 ARG A O 1
ATOM 753 N N . THR A 1 112 ? -60.906 23.501 67.803 1.00 31.59 112 THR A N 1
ATOM 754 C CA . THR A 1 112 ? -61.933 24.570 67.917 1.00 31.59 112 THR A CA 1
ATOM 755 C C . THR A 1 112 ? -61.501 26.014 68.221 1.00 31.59 112 THR A C 1
ATOM 757 O O . THR A 1 112 ? -61.108 26.290 69.343 1.00 31.59 112 THR A O 1
ATOM 760 N N . GLU A 1 113 ? -61.773 26.956 67.301 1.00 30.80 113 GLU A N 1
ATOM 761 C CA . GLU A 1 113 ? -62.815 27.994 67.475 1.00 30.80 113 GLU A CA 1
ATOM 762 C C . GLU A 1 113 ? -63.028 28.889 66.229 1.00 30.80 113 GLU A C 1
ATOM 764 O O . GLU A 1 113 ? -62.103 29.458 65.668 1.00 30.80 113 GLU A O 1
ATOM 769 N N . ASN A 1 114 ? -64.303 28.941 65.822 1.00 30.52 114 ASN A N 1
ATOM 770 C CA . ASN A 1 114 ? -65.108 30.043 65.276 1.00 30.52 114 ASN A CA 1
ATOM 771 C C . ASN A 1 114 ? -64.496 31.172 64.421 1.00 30.52 114 ASN A C 1
ATOM 773 O O . ASN A 1 114 ? -63.694 31.969 64.892 1.00 30.52 114 ASN A O 1
ATOM 777 N N . GLY A 1 115 ? -65.142 31.413 63.268 1.00 30.66 115 GLY A N 1
ATOM 778 C CA . GLY A 1 115 ? -65.406 32.789 62.820 1.00 30.66 115 GLY A CA 1
ATOM 779 C C . GLY A 1 115 ? -65.437 33.050 61.312 1.00 30.66 115 GLY A C 1
ATOM 780 O O . GLY A 1 115 ? -64.469 33.551 60.771 1.00 30.66 115 GLY A O 1
ATOM 781 N N . GLY A 1 116 ? -66.586 32.799 60.671 1.00 28.91 116 GLY A N 1
ATOM 782 C CA . GLY A 1 116 ? -67.269 33.776 59.801 1.00 28.91 116 GLY A CA 1
ATOM 783 C C . GLY A 1 116 ? -66.685 34.232 58.445 1.00 28.91 116 GLY A C 1
ATOM 784 O O . GLY A 1 116 ? -65.652 34.876 58.377 1.00 28.91 116 GLY A O 1
ATOM 785 N N . GLN A 1 117 ? -67.542 34.091 57.415 1.00 31.42 117 GLN A N 1
ATOM 786 C CA . GLN A 1 117 ? -67.726 34.972 56.234 1.00 31.42 117 GLN A CA 1
ATOM 787 C C . GLN A 1 117 ? -66.641 34.925 55.129 1.00 31.42 117 GLN A C 1
ATOM 789 O O . GLN A 1 117 ? -65.536 35.412 55.282 1.00 31.42 117 GLN A O 1
ATOM 794 N N . SER A 1 118 ? -66.862 34.253 53.990 1.00 34.53 118 SER A N 1
ATOM 795 C CA . SER A 1 118 ? -67.676 34.654 52.816 1.00 34.53 118 SER A CA 1
ATOM 796 C C . SER A 1 118 ? -67.210 35.935 52.094 1.00 34.53 118 SER A C 1
ATOM 798 O O . SER A 1 118 ? -67.619 37.023 52.489 1.00 34.53 118 SER A O 1
ATOM 800 N N . ARG A 1 119 ? -66.453 35.791 50.983 1.00 39.81 119 ARG A N 1
ATOM 801 C CA . ARG A 1 119 ? -66.763 36.307 49.617 1.00 39.81 119 ARG A CA 1
ATOM 802 C C . ARG A 1 119 ? -65.539 36.390 48.677 1.00 39.81 119 ARG A C 1
ATOM 804 O O . ARG A 1 119 ? -64.556 37.027 49.014 1.00 39.81 119 ARG A O 1
ATOM 811 N N . LYS A 1 120 ? -65.758 35.870 47.451 1.00 34.34 120 LYS A N 1
ATOM 812 C CA . LYS A 1 120 ? -65.458 36.467 46.121 1.00 34.34 120 LYS A CA 1
ATOM 813 C C . LYS A 1 120 ? -63.972 36.790 45.852 1.00 34.34 120 LYS A C 1
ATOM 815 O O . LYS A 1 120 ? -63.465 37.756 46.386 1.00 34.34 120 LYS A O 1
ATOM 820 N N . GLY A 1 121 ? -63.201 36.049 45.062 1.00 40.41 121 GLY A N 1
ATOM 821 C CA . GLY A 1 121 ? -63.490 35.421 43.778 1.00 40.41 121 GLY A CA 1
ATOM 822 C C . GLY A 1 121 ? -62.640 36.152 42.745 1.00 40.41 121 GLY A C 1
ATOM 823 O O . GLY A 1 121 ? -62.993 37.275 42.433 1.00 40.41 121 GLY A O 1
ATOM 824 N N . ASP A 1 122 ? -61.571 35.523 42.251 1.00 34.16 122 ASP A N 1
ATOM 825 C CA . ASP A 1 122 ? -60.869 35.925 41.032 1.00 34.16 122 ASP A CA 1
ATOM 826 C C . ASP A 1 122 ? -60.370 34.670 40.307 1.00 34.16 122 ASP A C 1
ATOM 828 O O . ASP A 1 122 ? -59.652 33.824 40.840 1.00 34.16 122 ASP A O 1
ATOM 832 N N . THR A 1 123 ? -60.860 34.538 39.085 1.00 44.41 123 THR A N 1
ATOM 833 C CA . THR A 1 123 ? -60.578 33.496 38.109 1.00 44.41 123 THR A CA 1
ATOM 834 C C . THR A 1 123 ? -59.131 33.580 37.633 1.00 44.41 123 THR A C 1
ATOM 836 O O . THR A 1 123 ? -58.731 34.616 37.112 1.00 44.41 123 THR A O 1
ATOM 839 N N . ALA A 1 124 ? -58.391 32.470 37.662 1.00 41.19 124 ALA A N 1
ATOM 840 C CA . ALA A 1 124 ? -57.386 32.193 36.636 1.00 41.19 124 ALA A CA 1
ATOM 841 C C . ALA A 1 124 ? -57.116 30.689 36.527 1.00 41.19 124 ALA A C 1
ATOM 843 O O . ALA A 1 124 ? -56.649 30.037 37.457 1.00 41.19 124 ALA A O 1
ATOM 844 N N . SER A 1 125 ? -57.466 30.175 35.353 1.00 41.16 125 SER A N 1
ATOM 845 C CA . SER A 1 125 ? -57.356 28.805 34.880 1.00 41.16 125 SER A CA 1
ATOM 846 C C . SER A 1 125 ? -56.016 28.123 35.143 1.00 41.16 125 SER A C 1
ATOM 848 O O . SER A 1 125 ? -54.940 28.703 35.005 1.00 41.16 125 SER A O 1
ATOM 850 N N . ASN A 1 126 ? -56.127 26.820 35.394 1.00 39.53 126 ASN A N 1
ATOM 851 C CA . ASN A 1 126 ? -55.070 25.821 35.314 1.00 39.53 126 ASN A CA 1
ATOM 852 C C . ASN A 1 126 ? -54.123 26.066 34.126 1.00 39.53 126 ASN A C 1
ATOM 854 O O . ASN A 1 126 ? -54.549 26.047 32.975 1.00 39.53 126 ASN A O 1
ATOM 858 N N . SER A 1 127 ? -52.821 26.189 34.394 1.00 47.84 127 SER A N 1
ATOM 859 C CA . SER A 1 127 ? -51.761 26.107 33.373 1.00 47.84 127 SER A CA 1
ATOM 860 C C . SER A 1 127 ? -51.409 24.651 33.027 1.00 47.84 127 SER A C 1
ATOM 862 O O . SER A 1 127 ? -50.248 24.327 32.796 1.00 47.84 127 SER A O 1
ATOM 864 N N . ALA A 1 128 ? -52.411 23.768 32.970 1.00 50.97 128 ALA A N 1
ATOM 865 C CA . ALA A 1 128 ? -52.260 22.382 32.519 1.00 50.97 128 ALA A CA 1
ATOM 866 C C . ALA A 1 128 ? -52.204 22.269 30.983 1.00 50.97 128 ALA A C 1
ATOM 868 O O . ALA A 1 128 ? -52.589 21.249 30.427 1.00 50.97 128 ALA A O 1
ATOM 869 N N . ASP A 1 129 ? -51.737 23.315 30.298 1.00 51.03 129 ASP A N 1
ATOM 870 C CA . ASP A 1 129 ? -51.710 23.356 28.838 1.00 51.03 129 ASP A CA 1
ATOM 871 C C . ASP A 1 129 ? -50.499 24.139 28.314 1.00 51.03 129 ASP A C 1
ATOM 873 O O . ASP A 1 129 ? -50.581 25.002 27.442 1.00 51.03 129 ASP A O 1
ATOM 877 N N . ARG A 1 130 ? -49.318 23.855 28.872 1.00 52.69 130 ARG A N 1
ATOM 878 C CA . ARG A 1 130 ? -48.061 24.199 28.198 1.00 52.69 130 ARG A CA 1
ATOM 879 C C . ARG A 1 130 ? -47.608 23.021 27.352 1.00 52.69 130 ARG A C 1
ATOM 881 O O . ARG A 1 130 ? -46.647 22.329 27.673 1.00 52.69 130 ARG A O 1
ATOM 888 N N . VAL A 1 131 ? -48.320 22.839 26.242 1.00 52.56 131 VAL A N 1
ATOM 889 C CA . VAL A 1 131 ? -47.804 22.167 25.050 1.00 52.56 131 VAL A CA 1
ATOM 890 C C . VAL A 1 131 ? -46.470 22.830 24.700 1.00 52.56 131 VAL A C 1
ATOM 892 O O . VAL A 1 131 ? -46.405 24.031 24.432 1.00 52.56 131 VAL A O 1
ATOM 895 N N . LEU A 1 132 ? -45.384 22.061 24.768 1.00 49.22 132 LEU A N 1
ATOM 896 C CA . LEU A 1 132 ? -44.068 22.497 24.317 1.00 49.22 132 LEU A CA 1
ATOM 897 C C . LEU A 1 132 ? -44.175 22.829 22.828 1.00 49.22 132 LEU A C 1
ATOM 899 O O . LEU A 1 132 ? -44.611 21.999 22.032 1.00 49.22 132 LEU A O 1
ATOM 903 N N . ALA A 1 133 ? -43.817 24.060 22.464 1.00 47.97 133 ALA A N 1
ATOM 904 C CA . ALA A 1 133 ? -43.834 24.515 21.086 1.00 47.97 133 ALA A CA 1
ATOM 905 C C . ALA A 1 133 ? -42.949 23.595 20.237 1.00 47.97 133 ALA A C 1
ATOM 907 O O . ALA A 1 133 ? -41.723 23.613 20.341 1.00 47.97 133 ALA A O 1
ATOM 908 N N . PHE A 1 134 ? -43.579 22.793 19.383 1.00 48.91 134 PHE A N 1
ATOM 909 C CA . PHE A 1 134 ? -42.897 22.109 18.301 1.00 48.91 134 PHE A CA 1
ATOM 910 C C . PHE A 1 134 ? -42.495 23.189 17.292 1.00 48.91 134 PHE A C 1
ATOM 912 O O . PHE A 1 134 ? -43.273 23.551 16.411 1.00 48.91 134 PHE A O 1
ATOM 919 N N . THR A 1 135 ? -41.296 23.758 17.424 1.00 54.50 135 THR A N 1
ATOM 920 C CA . THR A 1 135 ? -40.694 24.555 16.348 1.00 54.50 135 THR A CA 1
ATOM 921 C C . THR A 1 135 ? -40.234 23.591 15.260 1.00 54.50 135 THR A C 1
ATOM 923 O O . THR A 1 135 ? -39.045 23.341 15.069 1.00 54.50 135 THR A O 1
ATOM 926 N N . GLY A 1 136 ? -41.203 22.985 14.577 1.00 52.19 136 GLY A N 1
ATOM 927 C CA . GLY A 1 136 ? -40.963 22.313 13.319 1.00 52.19 136 GLY A CA 1
ATOM 928 C C . GLY A 1 136 ? -40.518 23.378 12.331 1.00 52.19 136 GLY A C 1
ATOM 929 O O . GLY A 1 136 ? -41.302 24.249 11.960 1.00 52.19 136 GLY A O 1
ATOM 930 N N . VAL A 1 137 ? -39.252 23.345 11.925 1.00 53.84 137 VAL A N 1
ATOM 931 C CA . VAL A 1 137 ? -38.837 24.077 10.731 1.00 53.84 137 VAL A CA 1
ATOM 932 C C . VAL A 1 137 ? -39.636 23.495 9.569 1.00 53.84 137 VAL A C 1
ATOM 934 O O . VAL A 1 137 ? -39.469 22.335 9.199 1.00 53.84 137 VAL A O 1
ATOM 937 N N . ALA A 1 138 ? -40.585 24.272 9.048 1.00 53.09 138 ALA A N 1
ATOM 938 C CA . ALA A 1 138 ? -41.356 23.883 7.881 1.00 53.09 138 ALA A CA 1
ATOM 939 C C . ALA A 1 138 ? -40.373 23.598 6.738 1.00 53.09 138 ALA A C 1
ATOM 941 O O . ALA A 1 138 ? -39.615 24.472 6.316 1.00 53.09 138 ALA A O 1
ATOM 942 N N . SER A 1 139 ? -40.377 22.367 6.236 1.00 56.78 139 SER A N 1
ATOM 943 C CA . SER A 1 139 ? -39.534 21.847 5.152 1.00 56.78 139 SER A CA 1
ATOM 944 C C . SER A 1 139 ? -39.917 22.408 3.770 1.00 56.78 139 SER A C 1
ATOM 946 O O . SER A 1 139 ? -39.857 21.723 2.752 1.00 56.78 139 SER A O 1
ATOM 948 N N . TRP A 1 140 ? -40.296 23.685 3.724 1.00 48.41 140 TRP A N 1
ATOM 949 C CA . TRP A 1 140 ? -40.787 24.407 2.553 1.00 48.41 140 TRP A CA 1
ATOM 950 C C . TRP A 1 140 ? -39.784 25.354 1.845 1.00 48.41 140 TRP A C 1
ATOM 952 O O . TRP A 1 140 ? -40.247 26.209 1.095 1.00 48.41 140 TRP A O 1
ATOM 962 N N . PRO A 1 141 ? -38.436 25.214 1.957 1.00 51.84 141 PRO A N 1
ATOM 963 C CA . PRO A 1 141 ? -37.546 25.869 0.985 1.00 51.84 141 PRO A CA 1
ATOM 964 C C . PRO A 1 141 ? -36.726 24.920 0.088 1.00 51.84 141 PRO A C 1
ATOM 966 O O . PRO A 1 141 ? -36.142 25.384 -0.891 1.00 51.84 141 PRO A O 1
ATOM 969 N N . ILE A 1 142 ? -36.683 23.602 0.335 1.00 53.66 142 ILE A N 1
ATOM 970 C CA . ILE A 1 142 ? -35.792 22.701 -0.438 1.00 53.66 142 ILE A CA 1
ATOM 971 C C . ILE A 1 142 ? -36.319 22.444 -1.864 1.00 53.66 142 ILE A C 1
ATOM 973 O O . ILE A 1 142 ? -35.534 22.281 -2.798 1.00 53.66 142 ILE A O 1
ATOM 977 N N . ALA A 1 143 ? -37.637 22.502 -2.077 1.00 51.31 143 ALA A N 1
ATOM 978 C CA . ALA A 1 143 ? -38.225 22.312 -3.406 1.00 51.31 143 ALA A CA 1
ATOM 979 C C . ALA A 1 143 ? -37.903 23.459 -4.391 1.00 51.31 143 ALA A C 1
ATOM 981 O O . ALA A 1 143 ? -37.838 23.231 -5.598 1.00 51.31 143 ALA A O 1
ATOM 982 N N . ILE A 1 144 ? -37.652 24.680 -3.898 1.00 56.12 144 ILE A N 1
ATOM 983 C CA . ILE A 1 144 ? -37.391 25.852 -4.752 1.00 56.12 144 ILE A CA 1
ATOM 984 C C . ILE A 1 144 ? -35.937 25.851 -5.249 1.00 56.12 144 ILE A C 1
ATOM 986 O O . ILE A 1 144 ? -35.684 26.115 -6.424 1.00 56.12 144 ILE A O 1
ATOM 990 N N . VAL A 1 145 ? -34.979 25.476 -4.393 1.00 59.16 145 VAL A N 1
ATOM 991 C CA . VAL A 1 145 ? -33.551 25.419 -4.764 1.00 59.16 145 VAL A CA 1
ATOM 992 C C . VAL A 1 145 ? -33.288 24.349 -5.833 1.00 59.16 145 VAL A C 1
ATOM 994 O O . VAL A 1 145 ? -32.526 24.589 -6.772 1.00 59.16 145 VAL A O 1
ATOM 997 N N . GLY A 1 146 ? -33.967 23.198 -5.755 1.00 59.00 146 GLY A N 1
ATOM 998 C CA . GLY A 1 146 ? -33.839 22.127 -6.751 1.00 59.00 146 GLY A CA 1
ATOM 999 C C . GLY A 1 146 ? -34.295 22.534 -8.158 1.00 59.00 146 GLY A C 1
ATOM 1000 O O . GLY A 1 146 ? -33.625 22.217 -9.143 1.00 59.00 146 GLY A O 1
ATOM 1001 N N . LEU A 1 147 ? -35.389 23.296 -8.267 1.00 64.88 147 LEU A N 1
ATOM 1002 C CA . LEU A 1 147 ? -35.910 23.766 -9.558 1.00 64.88 147 LEU A CA 1
ATOM 1003 C C . LEU A 1 147 ? -35.002 24.814 -10.220 1.00 64.88 147 LEU A C 1
ATOM 1005 O O . LEU A 1 147 ? -34.818 24.781 -11.439 1.00 64.88 147 LEU A O 1
ATOM 1009 N N . VAL A 1 148 ? -34.380 25.700 -9.436 1.00 69.44 148 VAL A N 1
ATOM 1010 C CA . VAL A 1 148 ? -33.443 26.714 -9.958 1.00 69.44 148 VAL A CA 1
ATOM 1011 C C . VAL A 1 148 ? -32.175 26.064 -10.528 1.00 69.44 148 VAL A C 1
ATOM 1013 O O . VAL A 1 148 ? -31.723 26.443 -11.612 1.00 69.44 148 VAL A O 1
ATOM 1016 N N . LEU A 1 149 ? -31.629 25.042 -9.860 1.00 71.50 149 LEU A N 1
ATOM 1017 C CA . LEU A 1 149 ? -30.455 24.309 -10.354 1.00 71.50 149 LEU A CA 1
ATOM 1018 C C . LEU A 1 149 ? -30.759 23.510 -11.631 1.00 71.50 149 LEU A C 1
ATOM 1020 O O . LEU A 1 149 ? -29.947 23.505 -12.559 1.00 71.50 149 LEU A O 1
ATOM 1024 N N . ALA A 1 150 ? -31.941 22.894 -11.723 1.00 73.62 150 ALA A N 1
ATOM 1025 C CA . ALA A 1 150 ? -32.358 22.173 -12.926 1.00 73.62 150 ALA A CA 1
ATOM 1026 C C . ALA A 1 150 ? -32.516 23.109 -14.143 1.00 73.62 150 ALA A C 1
ATOM 1028 O O . ALA A 1 150 ? -32.061 22.779 -15.242 1.00 73.62 150 ALA A O 1
ATOM 1029 N N . ALA A 1 151 ? -33.092 24.301 -13.949 1.00 73.62 151 ALA A N 1
ATOM 1030 C CA . ALA A 1 151 ? -33.249 25.295 -15.014 1.00 73.62 151 ALA A CA 1
ATOM 1031 C C . ALA A 1 151 ? -31.897 25.839 -15.518 1.00 73.62 151 ALA A C 1
ATOM 1033 O O . ALA A 1 151 ? -31.690 25.954 -16.729 1.00 73.62 151 ALA A O 1
ATOM 1034 N N . LEU A 1 152 ? -30.947 26.108 -14.613 1.00 76.19 152 LEU A N 1
ATOM 1035 C CA . LEU A 1 152 ? -29.586 26.524 -14.977 1.00 76.19 152 LEU A CA 1
ATOM 1036 C C . LEU A 1 152 ? -28.831 25.428 -15.745 1.00 76.19 152 LEU A C 1
ATOM 1038 O O . LEU A 1 152 ? -28.166 25.720 -16.744 1.00 76.19 152 LEU A O 1
ATOM 1042 N N . GLY A 1 153 ? -28.977 24.165 -15.332 1.00 79.69 153 GLY A N 1
ATOM 1043 C CA . GLY A 1 153 ? -28.394 23.018 -16.032 1.00 79.69 153 GLY A CA 1
ATOM 1044 C C . GLY A 1 153 ? -28.920 22.867 -17.464 1.00 79.69 153 GLY A C 1
ATOM 1045 O O . GLY A 1 153 ? -28.135 22.715 -18.405 1.00 79.69 153 GLY A O 1
ATOM 1046 N N . ALA A 1 154 ? -30.237 22.986 -17.657 1.00 80.31 154 ALA A N 1
ATOM 1047 C CA . ALA A 1 154 ? -30.855 22.913 -18.981 1.00 80.31 154 ALA A CA 1
ATOM 1048 C C . ALA A 1 154 ? -30.430 24.082 -19.891 1.00 80.31 154 ALA A C 1
ATOM 1050 O O . ALA A 1 154 ? -30.119 23.872 -21.068 1.00 80.31 154 ALA A O 1
ATOM 1051 N N . LEU A 1 155 ? -30.341 25.303 -19.348 1.00 78.19 155 LEU A N 1
ATOM 1052 C CA . LEU A 1 155 ? -29.912 26.482 -20.104 1.00 78.19 155 LEU A CA 1
ATOM 1053 C C . LEU A 1 155 ? -28.457 26.360 -20.588 1.00 78.19 155 LEU A C 1
ATOM 1055 O O . LEU A 1 155 ? -28.168 26.655 -21.751 1.00 78.19 155 LEU A O 1
ATOM 1059 N N . MET A 1 156 ? -27.551 25.860 -19.741 1.00 80.00 156 MET A N 1
ATOM 1060 C CA . MET A 1 156 ? -26.153 25.611 -20.120 1.00 80.00 156 MET A CA 1
ATOM 1061 C C . MET A 1 156 ? -26.025 24.536 -21.208 1.00 80.00 156 MET A C 1
ATOM 1063 O O . MET A 1 156 ? -25.215 24.679 -22.130 1.00 80.00 156 MET A O 1
ATOM 1067 N N . LEU A 1 157 ? -26.855 23.489 -21.160 1.00 78.00 157 LEU A N 1
ATOM 1068 C CA . LEU A 1 157 ? -26.862 22.435 -22.176 1.00 78.00 157 LEU A CA 1
ATOM 1069 C C . LEU A 1 157 ? -27.322 22.967 -23.547 1.00 78.00 157 LEU A C 1
ATOM 1071 O O . LEU A 1 157 ? -26.704 22.670 -24.575 1.00 78.00 157 LEU A O 1
ATOM 1075 N N . VAL A 1 158 ? -28.366 23.804 -23.570 1.00 77.44 158 VAL A N 1
ATOM 1076 C CA . VAL A 1 158 ? -28.885 24.421 -24.803 1.00 77.44 158 VAL A CA 1
ATOM 1077 C C . VAL A 1 158 ? -27.903 25.453 -25.365 1.00 77.44 158 VAL A C 1
ATOM 1079 O O . VAL A 1 158 ? -27.654 25.462 -26.573 1.00 77.44 158 VAL A O 1
ATOM 1082 N N . ALA A 1 159 ? -27.280 26.273 -24.513 1.00 72.12 159 ALA A N 1
ATOM 1083 C CA . ALA A 1 159 ? -26.255 27.228 -24.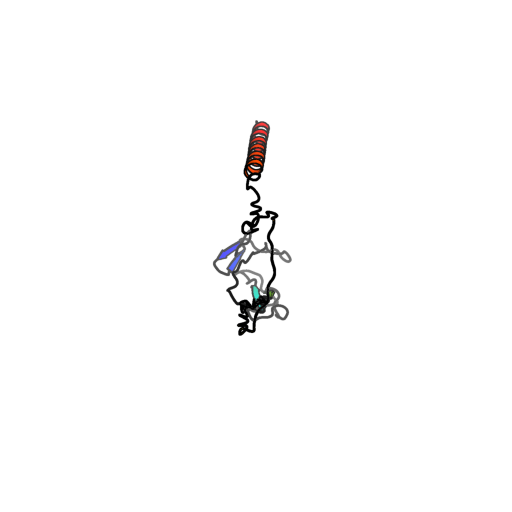934 1.00 72.12 159 ALA A CA 1
ATOM 1084 C C . ALA A 1 159 ? -25.017 26.526 -25.521 1.00 72.12 159 ALA A C 1
ATOM 1086 O O . ALA A 1 159 ? -24.472 26.978 -26.529 1.00 72.12 159 ALA A O 1
ATOM 1087 N N . ARG A 1 160 ? -24.601 25.386 -24.953 1.00 74.06 160 ARG A N 1
ATOM 1088 C CA . ARG A 1 160 ? -23.502 24.570 -25.494 1.00 74.06 160 ARG A CA 1
ATOM 1089 C C . ARG A 1 160 ? -23.860 23.930 -26.836 1.00 74.06 160 ARG A C 1
ATOM 1091 O O . ARG A 1 160 ? -22.997 23.843 -27.705 1.00 74.06 160 ARG A O 1
ATOM 1098 N N . ARG A 1 161 ? -25.115 23.513 -27.026 1.00 73.88 161 ARG A N 1
ATOM 1099 C CA . ARG A 1 161 ? -25.591 22.954 -28.302 1.00 73.88 161 ARG A CA 1
ATOM 1100 C C . ARG A 1 161 ? -25.654 24.013 -29.406 1.00 73.88 161 ARG A C 1
ATOM 1102 O O . ARG A 1 161 ? -25.280 23.714 -30.531 1.00 73.88 161 ARG A O 1
ATOM 1109 N N . ARG A 1 162 ? -26.045 25.250 -29.079 1.00 70.12 162 ARG A N 1
ATOM 1110 C CA . ARG A 1 162 ? -26.067 26.374 -30.035 1.00 70.12 162 ARG A CA 1
ATOM 1111 C C . ARG A 1 162 ? -24.682 26.890 -30.433 1.00 70.12 162 ARG A C 1
ATOM 1113 O O . ARG A 1 162 ? -24.575 27.500 -31.478 1.00 70.12 162 ARG A O 1
ATOM 1120 N N . ARG A 1 163 ? -23.637 26.648 -29.632 1.00 68.25 163 ARG A N 1
ATOM 1121 C CA . ARG A 1 163 ? -22.237 26.972 -29.988 1.00 68.25 163 ARG A CA 1
ATOM 1122 C C . ARG A 1 163 ? -21.531 25.875 -30.797 1.00 68.25 163 ARG A C 1
ATOM 1124 O O . ARG A 1 163 ? -20.366 26.039 -31.136 1.00 68.25 163 ARG A O 1
ATOM 1131 N N . ARG A 1 164 ? -22.184 24.729 -31.021 1.00 60.69 164 ARG A N 1
ATOM 1132 C CA . ARG A 1 164 ? -21.647 23.593 -31.797 1.00 60.69 164 ARG A CA 1
ATOM 1133 C C . ARG A 1 164 ? -22.277 23.456 -33.190 1.00 60.69 164 ARG A C 1
ATOM 1135 O O . ARG A 1 164 ? -21.992 22.474 -33.868 1.00 60.69 164 ARG A O 1
ATOM 1142 N N . ILE A 1 165 ? -23.127 24.401 -33.577 1.00 53.56 165 ILE A N 1
ATOM 1143 C CA . ILE A 1 165 ? -23.672 24.592 -34.928 1.00 53.56 165 ILE A CA 1
ATOM 1144 C C . ILE A 1 165 ? -23.136 25.939 -35.399 1.00 53.56 165 ILE A C 1
ATOM 1146 O O . ILE A 1 165 ? -22.743 26.024 -36.577 1.00 53.56 165 ILE A O 1
#